Protein AF-A0A0L7LM12-F1 (afdb_monomer_lite)

Sequence (128 aa):
MVRKDLISAMKLPDNEPLTPSEYWVITDPWKQDWERGVQVPVNPDSLPAPKVKIIENPKPPDHTDFKLPKDKYIHLTRDSNYLSEKHQLSSTPASAEAACSYDLDATDTAWLKLLNAERARAGKILLT

Structure (mmCIF, N/CA/C/O backbone):
data_AF-A0A0L7LM12-F1
#
_entry.id   AF-A0A0L7LM12-F1
#
loop_
_atom_site.group_PDB
_atom_site.id
_atom_site.type_symbol
_atom_site.label_atom_id
_atom_site.label_alt_id
_atom_site.label_comp_id
_atom_site.label_asym_id
_atom_site.label_entity_id
_atom_site.label_seq_id
_atom_site.pdbx_PDB_ins_code
_atom_site.Cartn_x
_atom_site.Cartn_y
_atom_site.Cartn_z
_atom_site.occupancy
_atom_site.B_iso_or_equiv
_atom_site.auth_seq_id
_atom_site.auth_comp_id
_atom_site.auth_asym_id
_atom_site.auth_atom_id
_atom_site.pdbx_PDB_model_num
ATOM 1 N N . MET A 1 1 ? 44.937 7.185 -3.966 1.00 44.69 1 MET A N 1
ATOM 2 C CA . MET A 1 1 ? 44.840 5.780 -3.518 1.00 44.69 1 MET A CA 1
ATOM 3 C C . MET A 1 1 ? 43.633 5.163 -4.209 1.00 44.69 1 MET A C 1
ATOM 5 O O . MET A 1 1 ? 42.515 5.556 -3.908 1.00 44.69 1 MET A O 1
ATOM 9 N N . VAL A 1 2 ? 43.852 4.319 -5.220 1.00 50.62 2 VAL A N 1
ATOM 10 C CA . VAL A 1 2 ? 42.765 3.665 -5.968 1.00 50.62 2 VAL A CA 1
ATOM 11 C C . VAL A 1 2 ? 42.128 2.625 -5.046 1.00 50.62 2 VAL A C 1
ATOM 13 O O . VAL A 1 2 ? 42.837 1.780 -4.502 1.00 50.62 2 VAL A O 1
ATOM 16 N N . ARG A 1 3 ? 40.813 2.717 -4.812 1.00 54.66 3 ARG A N 1
ATOM 17 C CA . ARG A 1 3 ? 40.078 1.681 -4.076 1.00 54.66 3 ARG A CA 1
ATOM 18 C C . ARG A 1 3 ? 40.068 0.436 -4.956 1.00 54.66 3 ARG A C 1
ATOM 20 O O . ARG A 1 3 ? 39.519 0.474 -6.046 1.00 54.66 3 ARG A O 1
ATOM 27 N N . LYS A 1 4 ? 40.754 -0.613 -4.510 1.00 56.59 4 LYS A N 1
ATOM 28 C CA . LYS A 1 4 ? 40.843 -1.896 -5.204 1.00 56.59 4 LYS A CA 1
ATOM 29 C C . LYS A 1 4 ? 39.496 -2.601 -5.048 1.00 56.59 4 LYS A C 1
ATOM 31 O O . LYS A 1 4 ? 39.095 -2.902 -3.926 1.00 56.59 4 LYS A O 1
ATOM 36 N N . ASP A 1 5 ? 38.785 -2.801 -6.149 1.00 60.69 5 ASP A N 1
ATOM 37 C CA . ASP A 1 5 ? 37.487 -3.479 -6.155 1.00 60.69 5 ASP A CA 1
ATOM 38 C C . ASP A 1 5 ? 37.653 -4.906 -5.603 1.00 60.69 5 ASP A C 1
ATOM 40 O O . ASP A 1 5 ? 38.671 -5.549 -5.868 1.00 60.69 5 ASP A O 1
ATOM 44 N N . LEU A 1 6 ? 36.675 -5.426 -4.851 1.00 63.00 6 LEU A N 1
ATOM 45 C CA . LEU A 1 6 ? 36.763 -6.751 -4.203 1.00 63.00 6 LEU A CA 1
ATOM 46 C C . LEU A 1 6 ? 37.049 -7.891 -5.200 1.00 63.00 6 LEU A C 1
ATOM 48 O O . LEU A 1 6 ? 37.701 -8.871 -4.855 1.00 63.00 6 LEU A O 1
ATOM 52 N N . ILE A 1 7 ? 36.656 -7.715 -6.464 1.00 53.09 7 ILE A N 1
ATOM 53 C CA . ILE A 1 7 ? 36.950 -8.638 -7.569 1.00 53.09 7 ILE A CA 1
ATOM 54 C C . ILE A 1 7 ? 38.461 -8.698 -7.853 1.00 53.09 7 ILE A C 1
ATOM 56 O O . ILE A 1 7 ? 39.025 -9.773 -8.034 1.00 53.09 7 ILE A O 1
ATOM 60 N N . SER A 1 8 ? 39.151 -7.557 -7.806 1.00 57.47 8 SER A N 1
ATOM 61 C CA . SER A 1 8 ? 40.605 -7.485 -7.995 1.00 57.47 8 SER A CA 1
ATOM 62 C C . SER A 1 8 ? 41.398 -8.029 -6.800 1.00 57.47 8 SER A C 1
ATOM 64 O O . SER A 1 8 ? 42.609 -8.213 -6.912 1.00 57.47 8 SER A O 1
ATOM 66 N N . ALA A 1 9 ? 40.758 -8.262 -5.649 1.00 59.66 9 ALA A N 1
ATOM 67 C CA . ALA A 1 9 ? 41.376 -8.928 -4.500 1.00 59.66 9 ALA A CA 1
ATOM 68 C C . ALA A 1 9 ? 41.310 -10.463 -4.596 1.00 59.66 9 ALA A C 1
ATOM 70 O O . ALA A 1 9 ? 42.085 -11.142 -3.933 1.00 59.66 9 ALA A O 1
ATOM 71 N N . MET A 1 10 ? 40.418 -10.995 -5.436 1.00 57.75 10 MET A N 1
ATOM 72 C CA . MET A 1 10 ? 40.267 -12.432 -5.697 1.00 57.75 10 MET A CA 1
ATOM 73 C C . MET A 1 10 ? 41.022 -12.899 -6.951 1.00 57.75 10 MET A C 1
ATOM 75 O O . MET A 1 10 ? 41.058 -14.094 -7.236 1.00 57.75 10 MET A O 1
ATOM 79 N N . LYS A 1 11 ? 41.619 -11.973 -7.712 1.00 67.31 11 LYS A N 1
ATOM 80 C CA . LYS A 1 11 ? 42.445 -12.284 -8.880 1.00 67.31 11 LYS A CA 1
ATOM 81 C C . LYS A 1 11 ? 43.899 -12.474 -8.436 1.00 67.31 11 LYS A C 1
ATOM 83 O O . LYS A 1 11 ? 44.520 -11.524 -7.956 1.00 67.31 11 LYS A O 1
ATOM 88 N N . LEU A 1 12 ? 44.432 -13.684 -8.604 1.00 67.75 12 LEU A N 1
ATOM 89 C CA . LEU A 1 12 ? 45.866 -13.931 -8.446 1.00 67.75 12 LEU A CA 1
ATOM 90 C C . LEU A 1 12 ? 46.654 -13.138 -9.510 1.00 67.75 12 LEU A C 1
ATOM 92 O O . LEU A 1 12 ? 46.149 -12.950 -10.620 1.00 67.75 12 LEU A O 1
ATOM 96 N N . PRO A 1 13 ? 47.861 -12.638 -9.195 1.00 70.69 13 PRO A N 1
ATOM 97 C CA . PRO A 1 13 ? 48.732 -12.007 -10.182 1.00 70.69 13 PRO A CA 1
ATOM 98 C C . PRO A 1 13 ? 49.050 -12.983 -11.322 1.00 70.69 13 PRO A C 1
ATOM 100 O O . PRO A 1 13 ? 49.437 -14.119 -11.067 1.00 70.69 13 PRO A O 1
ATOM 103 N N . ASP A 1 14 ? 48.954 -12.528 -12.575 1.00 65.94 14 ASP A N 1
ATOM 104 C CA . ASP A 1 14 ? 49.066 -13.396 -13.763 1.00 65.94 14 ASP A CA 1
ATOM 105 C C . ASP A 1 14 ? 50.434 -14.130 -13.887 1.00 65.94 14 ASP A C 1
ATOM 107 O O . ASP A 1 14 ? 50.552 -15.071 -14.664 1.00 65.94 14 ASP A O 1
ATOM 111 N N . ASN A 1 15 ? 51.459 -13.724 -13.120 1.00 67.88 15 ASN A N 1
ATOM 112 C CA . ASN A 1 15 ? 52.832 -14.256 -13.172 1.00 67.88 15 ASN A CA 1
ATOM 113 C C . ASN A 1 15 ? 53.273 -15.039 -11.918 1.00 67.88 15 ASN A C 1
ATOM 115 O O . ASN A 1 15 ? 54.459 -15.342 -11.783 1.00 67.88 15 ASN A O 1
ATOM 119 N N . GLU A 1 16 ? 52.379 -15.332 -10.974 1.00 77.06 16 GLU A N 1
ATOM 120 C CA . GLU A 1 16 ? 52.737 -16.124 -9.791 1.00 77.06 16 GLU A CA 1
ATOM 121 C C . GLU A 1 16 ? 52.772 -17.628 -10.140 1.00 77.06 16 GLU A C 1
ATOM 123 O O . GLU A 1 16 ? 51.767 -18.168 -10.609 1.00 77.06 16 GLU A O 1
ATOM 128 N N . PRO A 1 17 ? 53.912 -18.327 -9.971 1.00 73.62 17 PRO A N 1
ATOM 129 C CA . PRO A 1 17 ? 54.003 -19.744 -10.304 1.00 73.62 17 PRO A CA 1
ATOM 130 C C . PRO A 1 17 ? 53.235 -20.588 -9.276 1.00 73.62 17 PRO A C 1
ATOM 132 O O . PRO A 1 17 ? 53.650 -20.696 -8.126 1.00 73.62 17 PRO A O 1
ATOM 135 N N . LEU A 1 18 ? 52.133 -21.208 -9.706 1.00 74.56 18 LEU A N 1
ATOM 136 C 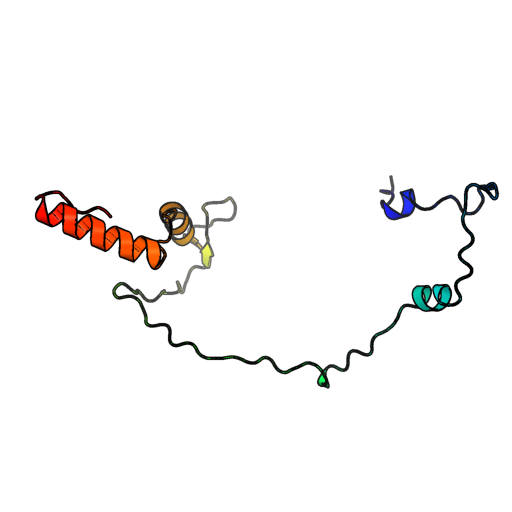CA . LEU A 1 18 ? 51.312 -22.104 -8.883 1.00 74.56 18 LEU A CA 1
ATOM 137 C C . LEU A 1 18 ? 51.754 -23.561 -9.046 1.00 74.56 18 LEU A C 1
ATOM 139 O O . LEU A 1 18 ? 52.021 -24.022 -10.162 1.00 74.56 18 LEU A O 1
ATOM 143 N N . THR A 1 19 ? 51.788 -24.318 -7.950 1.00 83.31 19 THR A N 1
ATOM 144 C CA . THR A 1 19 ? 52.050 -25.760 -8.027 1.00 83.31 19 THR A CA 1
ATOM 145 C C . THR A 1 19 ? 50.820 -26.511 -8.559 1.00 83.31 19 THR A C 1
ATOM 147 O O . THR A 1 19 ? 49.690 -26.073 -8.336 1.00 83.31 19 THR A O 1
ATOM 150 N N . PRO A 1 20 ? 50.980 -27.666 -9.238 1.00 79.06 20 PRO A N 1
ATOM 151 C CA . PRO A 1 20 ? 49.853 -28.423 -9.801 1.00 79.06 20 PRO A CA 1
ATOM 152 C C . PRO A 1 20 ? 48.778 -28.863 -8.795 1.00 79.06 20 PRO A C 1
ATOM 154 O O . PRO A 1 20 ? 47.672 -29.200 -9.198 1.00 79.06 20 PRO A O 1
ATOM 157 N N . SER A 1 21 ? 49.090 -28.878 -7.496 1.00 84.88 21 SER A N 1
ATOM 158 C CA . SER A 1 21 ? 48.150 -29.179 -6.409 1.00 84.88 21 SER A CA 1
ATOM 159 C C . SER A 1 21 ? 47.300 -27.986 -5.963 1.00 84.88 21 SER A C 1
ATOM 161 O O . SER A 1 21 ? 46.319 -28.172 -5.248 1.00 84.88 21 SER A O 1
ATOM 163 N N . GLU A 1 22 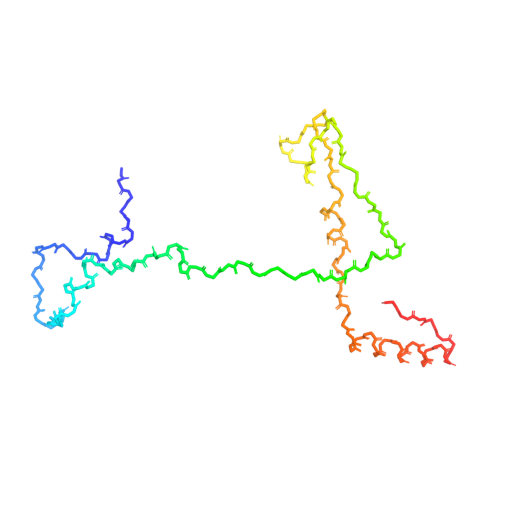? 47.678 -26.768 -6.347 1.00 82.56 22 GLU A N 1
ATOM 164 C CA . GLU A 1 22 ? 47.040 -25.522 -5.902 1.00 82.56 22 GLU A CA 1
ATOM 165 C C . GLU A 1 22 ? 46.019 -24.983 -6.908 1.00 82.56 22 GLU A C 1
ATOM 167 O O . GLU A 1 22 ? 45.323 -24.009 -6.625 1.00 82.56 22 GLU A O 1
ATOM 172 N N . TYR A 1 23 ? 45.892 -25.620 -8.074 1.00 77.12 23 TYR A N 1
ATOM 173 C CA . TYR A 1 23 ? 44.902 -25.257 -9.075 1.00 77.12 23 TYR A CA 1
ATOM 174 C C . TYR A 1 23 ? 44.248 -26.485 -9.696 1.00 77.12 23 TYR A C 1
ATOM 176 O O . TYR A 1 23 ? 44.811 -27.574 -9.761 1.00 77.12 23 TYR A O 1
ATOM 184 N N . TRP A 1 24 ? 43.041 -26.274 -10.204 1.00 79.06 24 TRP A N 1
ATOM 185 C CA . TRP A 1 24 ? 42.328 -27.256 -11.004 1.00 79.06 24 TRP A CA 1
ATOM 186 C C . TRP A 1 24 ? 42.251 -26.745 -12.439 1.00 79.06 24 TRP A C 1
ATOM 188 O O . TRP A 1 24 ? 41.824 -25.613 -12.679 1.00 79.06 24 TRP A O 1
ATOM 198 N N . VAL A 1 25 ? 42.664 -27.570 -13.405 1.00 78.00 25 VAL A N 1
ATOM 199 C CA . VAL A 1 25 ? 42.501 -27.243 -14.827 1.00 78.00 25 VAL A CA 1
ATOM 200 C C . VAL A 1 25 ? 41.076 -27.578 -15.238 1.00 78.00 25 VAL A C 1
ATOM 202 O O . VAL A 1 25 ? 40.722 -28.742 -15.407 1.00 78.00 25 VAL A O 1
ATOM 205 N N . ILE A 1 26 ? 40.259 -26.548 -15.429 1.00 74.88 26 ILE A N 1
ATOM 206 C CA . ILE A 1 26 ? 38.938 -26.705 -16.037 1.00 74.88 26 ILE A CA 1
ATOM 207 C C . ILE A 1 26 ? 39.145 -26.877 -17.546 1.00 74.88 26 ILE A C 1
ATOM 209 O O . ILE A 1 26 ? 39.498 -25.917 -18.233 1.00 74.88 26 ILE A O 1
ATOM 213 N N . THR A 1 27 ? 38.957 -28.100 -18.044 1.00 75.56 27 THR A N 1
ATOM 214 C CA . THR A 1 27 ? 39.049 -28.460 -19.475 1.00 75.56 27 THR A CA 1
ATOM 215 C C . THR A 1 27 ? 37.686 -28.516 -20.165 1.00 75.56 27 THR A C 1
ATOM 217 O O . THR A 1 27 ? 37.600 -28.882 -21.336 1.00 75.56 27 THR A O 1
ATOM 220 N N . ASP A 1 28 ? 36.623 -28.144 -19.449 1.00 75.50 28 ASP A N 1
ATOM 221 C CA . ASP A 1 28 ? 35.263 -28.158 -19.962 1.00 75.50 28 ASP A CA 1
ATOM 222 C C . ASP A 1 28 ? 35.127 -27.327 -21.251 1.00 75.50 28 ASP A C 1
ATOM 224 O O . ASP A 1 28 ? 35.423 -26.125 -21.247 1.00 75.50 28 ASP A O 1
ATOM 228 N N . PRO A 1 29 ? 34.625 -27.920 -22.350 1.00 63.72 29 PRO A N 1
ATOM 229 C CA . PRO A 1 29 ? 34.490 -27.224 -23.628 1.00 63.72 29 PRO A CA 1
ATOM 230 C C . PRO A 1 29 ? 33.512 -26.041 -23.555 1.00 63.72 29 PRO A C 1
ATOM 232 O O . PRO A 1 29 ? 33.657 -25.084 -24.309 1.00 63.72 29 PRO A O 1
ATOM 235 N N . TRP A 1 30 ? 32.570 -26.058 -22.604 1.00 63.41 30 TRP A N 1
ATOM 236 C CA . TRP A 1 30 ? 31.575 -24.999 -22.409 1.00 63.41 30 TRP A CA 1
ATOM 237 C C . TRP A 1 30 ? 32.121 -23.746 -21.701 1.00 63.41 30 TRP A C 1
ATOM 239 O O . TRP A 1 30 ? 31.446 -22.716 -21.682 1.00 63.41 30 TRP A O 1
ATOM 249 N N . LYS A 1 31 ? 33.345 -23.775 -21.147 1.00 68.19 31 LYS A N 1
ATOM 250 C CA . LYS A 1 31 ? 33.958 -22.608 -20.481 1.00 68.19 31 LYS A CA 1
ATOM 251 C C . LYS A 1 31 ? 34.110 -21.415 -21.435 1.00 68.19 31 LYS A C 1
ATOM 253 O O . LYS A 1 31 ? 33.810 -20.287 -21.051 1.00 68.19 31 LYS A O 1
ATOM 258 N N . GLN A 1 32 ? 34.510 -21.664 -22.687 1.00 63.22 32 GLN A N 1
ATOM 259 C CA . GLN A 1 32 ? 34.578 -20.621 -23.722 1.00 63.22 32 GLN A CA 1
ATOM 260 C C . GLN A 1 32 ? 33.199 -20.039 -24.056 1.00 63.22 32 GLN A C 1
ATOM 262 O O . GLN A 1 32 ? 33.092 -18.843 -24.328 1.00 63.22 32 GLN A O 1
ATOM 267 N N . ASP A 1 33 ? 32.148 -20.860 -24.023 1.00 65.44 33 ASP A N 1
ATOM 268 C CA . ASP A 1 33 ? 30.781 -20.419 -24.312 1.00 65.44 33 ASP A CA 1
ATOM 269 C C . ASP A 1 33 ? 30.229 -19.524 -23.193 1.00 65.44 33 ASP A C 1
ATOM 271 O O . ASP A 1 33 ? 29.499 -18.571 -23.461 1.00 65.44 33 ASP A O 1
ATOM 275 N N . TRP A 1 34 ? 30.624 -19.777 -21.941 1.00 66.56 34 TRP A N 1
ATOM 276 C CA . TRP A 1 34 ? 30.243 -18.950 -20.792 1.00 66.56 34 TRP A CA 1
ATOM 277 C C . TRP A 1 34 ? 30.999 -17.615 -20.756 1.00 66.56 34 TRP A C 1
ATOM 279 O O . TRP A 1 34 ? 30.394 -16.595 -20.433 1.00 66.56 34 TRP A O 1
ATOM 289 N N . GLU A 1 35 ? 32.281 -17.587 -21.142 1.00 67.88 35 GLU A N 1
ATOM 290 C CA . GLU A 1 35 ? 33.075 -16.348 -21.261 1.00 67.88 35 GLU A CA 1
ATOM 291 C C . GLU A 1 35 ? 32.569 -15.420 -22.374 1.00 67.88 35 GLU A C 1
ATOM 293 O O . GLU A 1 35 ? 32.643 -14.198 -22.248 1.00 67.88 35 GLU A O 1
ATOM 298 N N . ARG A 1 36 ? 32.015 -15.982 -23.454 1.00 69.75 36 ARG A N 1
ATOM 299 C CA . ARG A 1 36 ? 31.366 -15.199 -24.519 1.00 69.75 36 ARG A CA 1
ATOM 300 C C . ARG A 1 36 ? 30.049 -14.568 -24.067 1.00 69.75 36 ARG A C 1
ATOM 302 O O . ARG A 1 36 ? 29.609 -13.596 -24.677 1.00 69.75 36 ARG A O 1
ATOM 309 N N . G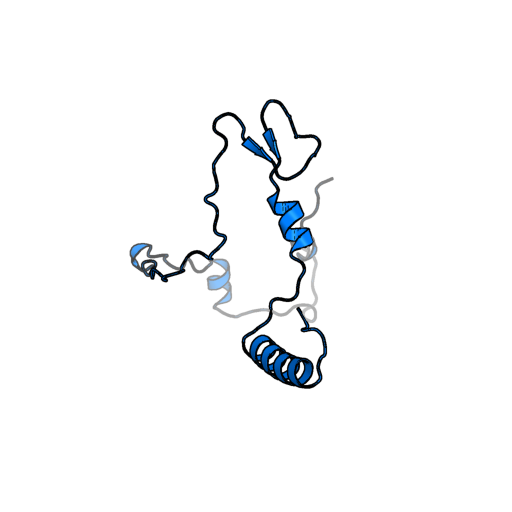LY A 1 37 ? 29.455 -15.097 -22.996 1.00 66.25 37 GLY A N 1
ATOM 310 C CA . GLY A 1 37 ? 28.120 -14.750 -22.541 1.00 66.25 37 GLY A CA 1
ATOM 311 C C . GLY A 1 37 ? 27.049 -15.280 -23.495 1.00 66.25 37 GLY A C 1
ATOM 312 O O . GLY A 1 37 ? 27.161 -15.201 -24.717 1.00 66.25 37 GLY A O 1
ATOM 313 N N . VAL A 1 38 ? 25.957 -15.800 -22.940 1.00 64.56 38 VAL A N 1
ATOM 314 C CA . VAL A 1 38 ? 24.770 -16.108 -23.741 1.00 64.56 38 VAL A CA 1
ATOM 315 C C . VAL A 1 38 ? 23.964 -14.822 -23.865 1.00 64.56 38 VAL A C 1
ATOM 317 O O . VAL A 1 38 ? 23.292 -14.408 -22.921 1.00 64.56 38 VAL A O 1
ATOM 320 N N . GLN A 1 39 ? 24.015 -14.176 -25.031 1.00 60.94 39 GLN A N 1
ATOM 321 C CA . GLN A 1 39 ? 22.981 -13.206 -25.376 1.00 60.94 39 GLN A CA 1
ATOM 322 C C . GLN A 1 39 ? 21.699 -13.982 -25.647 1.00 60.94 39 GLN A C 1
ATOM 324 O O . GLN A 1 39 ? 21.519 -14.549 -26.721 1.00 60.94 39 GLN A O 1
ATOM 329 N N . VAL A 1 40 ? 20.821 -14.045 -24.648 1.00 63.66 40 VAL A N 1
ATOM 330 C CA . VAL A 1 40 ? 19.455 -14.514 -24.861 1.00 63.66 40 VAL A CA 1
ATOM 331 C C . VAL A 1 40 ? 18.794 -13.470 -25.756 1.00 63.66 40 VAL A C 1
ATOM 333 O O . VAL A 1 40 ? 18.724 -12.307 -25.345 1.00 63.66 40 VAL A O 1
ATOM 336 N N . PRO A 1 41 ? 18.330 -13.824 -26.967 1.00 60.00 41 PRO A N 1
ATOM 337 C CA . PRO A 1 41 ? 17.531 -12.908 -27.755 1.00 60.00 41 PRO A CA 1
ATOM 338 C C . PRO A 1 41 ? 16.303 -12.543 -26.923 1.00 60.00 41 PRO A C 1
ATOM 340 O O . PRO A 1 41 ? 15.402 -13.357 -26.725 1.00 60.00 41 PRO A O 1
ATOM 343 N N . VAL A 1 42 ? 16.278 -11.323 -26.391 1.00 63.75 42 VAL A N 1
ATOM 344 C CA . VAL A 1 42 ? 15.039 -10.736 -25.901 1.00 63.75 42 VAL A CA 1
ATOM 345 C C . VAL A 1 42 ? 14.251 -10.446 -27.158 1.00 63.75 42 VAL A C 1
ATOM 347 O O . VAL A 1 42 ? 14.559 -9.499 -27.871 1.00 63.75 42 VAL A O 1
ATOM 350 N N . ASN A 1 43 ? 13.283 -11.302 -27.470 1.00 75.31 43 ASN A N 1
ATOM 351 C CA . ASN A 1 43 ? 12.229 -10.947 -28.399 1.00 75.31 43 ASN A CA 1
ATOM 352 C C . ASN A 1 43 ? 11.214 -10.113 -27.596 1.00 75.31 43 ASN A C 1
ATOM 354 O O . ASN A 1 43 ? 10.467 -10.700 -26.806 1.00 75.31 43 ASN A O 1
ATOM 358 N N . PRO A 1 44 ? 11.179 -8.775 -27.740 1.00 73.44 44 PRO A N 1
ATOM 359 C CA . PRO A 1 44 ? 10.250 -7.937 -26.985 1.00 73.44 44 PRO A CA 1
ATOM 360 C C . PRO A 1 44 ? 8.792 -8.309 -27.285 1.00 73.44 44 PRO A C 1
ATOM 362 O O . PRO A 1 44 ? 7.950 -8.229 -26.396 1.00 73.44 44 PRO A O 1
ATOM 365 N N . ASP A 1 45 ? 8.522 -8.822 -28.490 1.00 79.12 45 ASP A N 1
ATOM 366 C CA . ASP A 1 45 ? 7.200 -9.287 -28.920 1.00 79.12 45 ASP A CA 1
ATOM 367 C C . ASP A 1 45 ? 6.812 -10.642 -28.300 1.00 79.12 45 ASP A C 1
ATOM 369 O O . ASP A 1 45 ? 5.646 -11.029 -28.329 1.00 79.12 45 ASP A O 1
ATOM 373 N N . SER A 1 46 ? 7.771 -11.375 -27.718 1.00 79.62 46 SER A N 1
ATOM 374 C CA . SER A 1 46 ? 7.508 -12.617 -26.970 1.00 79.62 46 SER A CA 1
ATOM 375 C C . SER A 1 46 ? 7.154 -12.386 -25.501 1.00 79.62 46 SER A C 1
ATOM 377 O O . SER A 1 46 ? 6.795 -13.335 -24.799 1.00 79.62 46 SER A O 1
ATOM 379 N N . LEU A 1 47 ? 7.248 -11.142 -25.018 1.00 82.06 47 LEU A N 1
ATOM 380 C CA . LEU A 1 47 ? 6.866 -10.818 -23.651 1.00 82.06 47 LEU A CA 1
ATOM 381 C C . LEU A 1 47 ? 5.344 -10.966 -23.505 1.00 82.06 47 LEU A C 1
ATOM 383 O O . LEU A 1 47 ? 4.587 -10.423 -24.314 1.00 82.06 47 LEU A O 1
ATOM 387 N N . PRO A 1 48 ? 4.854 -11.681 -22.478 1.00 86.75 48 PRO A N 1
ATOM 388 C CA . PRO A 1 48 ? 3.425 -11.762 -22.243 1.00 86.75 48 PRO A CA 1
ATOM 389 C C . PRO A 1 48 ? 2.873 -10.365 -21.946 1.00 86.75 48 PRO A C 1
ATOM 391 O O . PRO A 1 48 ? 3.428 -9.622 -21.135 1.00 86.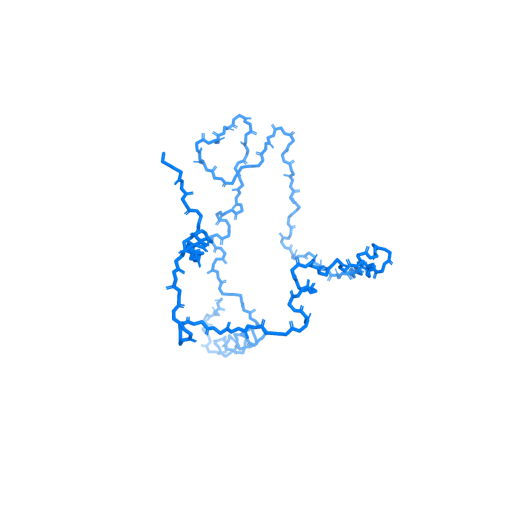75 48 PRO A O 1
ATOM 394 N N . ALA A 1 49 ? 1.748 -10.024 -22.573 1.00 88.69 49 ALA A N 1
ATOM 395 C CA . ALA A 1 49 ? 1.055 -8.782 -22.266 1.00 88.69 49 ALA A CA 1
ATOM 396 C C . ALA A 1 49 ? 0.618 -8.765 -20.785 1.00 88.69 49 ALA A C 1
ATOM 398 O O . ALA A 1 49 ? 0.144 -9.791 -20.274 1.00 88.69 49 ALA A O 1
ATOM 399 N N . PRO A 1 50 ? 0.731 -7.618 -20.090 1.00 89.12 50 PRO A N 1
ATOM 400 C CA . PRO A 1 50 ? 0.247 -7.498 -18.724 1.00 89.12 50 PRO A CA 1
ATOM 401 C C . PRO A 1 50 ? -1.263 -7.753 -18.691 1.00 89.12 50 PRO A C 1
ATOM 403 O O . PRO A 1 50 ? -2.028 -7.173 -19.463 1.00 89.12 50 PRO A O 1
ATOM 406 N N . LYS A 1 51 ? -1.704 -8.627 -17.785 1.00 92.44 51 LYS A N 1
ATOM 407 C CA . LYS A 1 51 ? -3.126 -8.884 -17.543 1.00 92.44 51 LYS A CA 1
ATOM 408 C C . LYS A 1 51 ? -3.562 -8.107 -16.311 1.00 92.44 51 LYS A C 1
ATOM 410 O O . LYS A 1 51 ? -3.019 -8.314 -15.231 1.00 92.44 51 LYS A O 1
ATOM 415 N N . VAL A 1 52 ? -4.556 -7.240 -16.473 1.00 93.31 52 VAL A N 1
ATOM 416 C CA . VAL A 1 52 ? -5.150 -6.468 -15.375 1.00 93.31 52 VAL A CA 1
ATOM 417 C C . VAL A 1 52 ? -6.561 -6.983 -15.128 1.00 93.31 52 VAL A C 1
ATOM 419 O O . VAL A 1 52 ? -7.327 -7.187 -16.069 1.00 93.31 52 VAL A O 1
ATOM 422 N N . LYS A 1 53 ? -6.912 -7.191 -13.858 1.00 94.81 53 LYS A N 1
ATOM 423 C CA . LYS A 1 53 ? -8.275 -7.508 -13.430 1.00 94.81 53 LYS A CA 1
ATOM 424 C C . LYS A 1 53 ? -8.763 -6.390 -12.519 1.00 94.81 53 LYS A C 1
ATOM 426 O O . LYS A 1 53 ? -8.076 -6.037 -11.565 1.00 94.81 53 LYS A O 1
ATOM 431 N N . ILE A 1 54 ? -9.942 -5.852 -12.812 1.00 92.69 54 ILE A N 1
ATOM 432 C CA . ILE A 1 54 ? -10.609 -4.907 -11.917 1.00 92.69 54 ILE A CA 1
ATOM 433 C C . ILE A 1 54 ? -11.190 -5.714 -10.758 1.00 92.69 54 ILE A C 1
ATOM 435 O O . ILE A 1 54 ? -11.904 -6.695 -10.974 1.00 92.69 54 ILE A O 1
ATOM 439 N N . ILE A 1 55 ? -10.842 -5.322 -9.538 1.00 92.94 55 ILE A N 1
ATOM 440 C CA . ILE A 1 55 ? -11.408 -5.877 -8.312 1.00 92.94 55 ILE A CA 1
ATOM 441 C C . ILE A 1 55 ? -12.341 -4.813 -7.751 1.00 92.94 55 ILE A C 1
ATOM 443 O O . ILE A 1 55 ? -11.935 -3.665 -7.570 1.00 92.94 55 ILE A O 1
ATOM 447 N N . GLU A 1 56 ? -13.593 -5.185 -7.506 1.00 89.88 56 GLU A N 1
ATOM 448 C CA . GLU A 1 5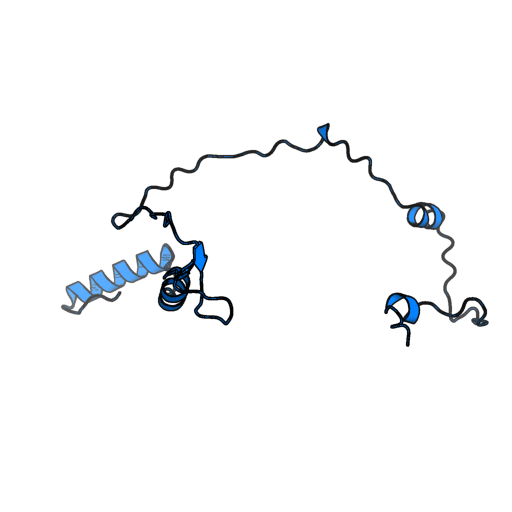6 ? -14.529 -4.319 -6.799 1.00 89.88 56 GLU A CA 1
ATOM 449 C C . GLU A 1 56 ? -14.048 -4.166 -5.355 1.00 89.88 56 GLU A C 1
ATOM 451 O O . GLU A 1 56 ? -14.016 -5.134 -4.598 1.00 89.88 56 GLU A O 1
ATOM 456 N N . ASN A 1 57 ? -13.633 -2.955 -4.990 1.00 85.50 57 ASN A N 1
ATOM 457 C CA . ASN A 1 57 ? -13.230 -2.622 -3.631 1.00 85.50 57 ASN A CA 1
ATOM 458 C C . ASN A 1 57 ? -14.150 -1.507 -3.113 1.00 85.50 57 ASN A C 1
ATOM 460 O O . ASN A 1 57 ? -13.909 -0.333 -3.421 1.00 85.50 57 ASN A O 1
ATOM 464 N N . PRO A 1 58 ? -15.254 -1.846 -2.423 1.00 87.69 58 PRO A N 1
ATOM 465 C CA . PRO A 1 58 ? -16.187 -0.848 -1.927 1.00 87.69 58 PRO A CA 1
ATOM 466 C C . PRO A 1 58 ? -15.492 0.069 -0.918 1.00 87.69 58 PRO A C 1
ATOM 468 O O . PRO A 1 58 ? -14.711 -0.374 -0.077 1.00 87.69 58 PRO A O 1
ATOM 471 N N . LYS A 1 59 ? -15.785 1.368 -1.006 1.00 88.56 59 LYS A N 1
ATOM 472 C CA . LYS A 1 59 ? -15.276 2.356 -0.053 1.00 88.56 59 LYS A CA 1
ATOM 473 C C . LYS A 1 59 ? -15.828 2.046 1.350 1.00 88.56 59 LYS A C 1
ATOM 475 O O . LYS A 1 59 ? -17.018 1.738 1.457 1.00 88.56 59 LYS A O 1
ATOM 480 N N . PRO A 1 60 ? -15.012 2.141 2.415 1.00 86.81 60 PRO A N 1
ATOM 481 C CA . PRO A 1 60 ? -15.507 1.979 3.776 1.00 86.81 60 PRO A CA 1
ATOM 482 C C . PRO A 1 60 ? -16.507 3.097 4.142 1.00 86.81 60 PRO A C 1
ATOM 484 O O . PRO A 1 60 ? -16.517 4.148 3.490 1.00 86.81 60 PRO A O 1
ATOM 487 N N . PRO A 1 61 ? -17.362 2.897 5.164 1.00 85.12 61 PRO A N 1
ATOM 488 C CA . PRO A 1 61 ? -18.415 3.852 5.533 1.00 85.12 61 PRO A CA 1
ATOM 489 C C . PRO A 1 61 ? -17.916 5.263 5.878 1.00 85.12 61 PRO A C 1
ATOM 491 O O . PRO A 1 61 ? -18.643 6.236 5.704 1.00 85.12 61 PRO A O 1
ATOM 494 N N . ASP A 1 62 ? -16.681 5.375 6.357 1.00 85.12 62 ASP A N 1
ATOM 495 C CA . ASP A 1 62 ? -15.997 6.601 6.773 1.00 85.12 62 ASP A CA 1
ATOM 496 C C . ASP A 1 62 ? -15.032 7.148 5.705 1.00 85.12 62 ASP A C 1
ATOM 498 O O . ASP A 1 62 ? -14.213 8.029 5.977 1.00 85.12 62 ASP A O 1
ATOM 502 N N . HIS A 1 63 ? -15.128 6.654 4.468 1.00 88.19 63 HIS A N 1
ATOM 503 C CA . HIS A 1 63 ? -14.262 7.089 3.383 1.00 88.19 63 HIS A CA 1
ATOM 504 C C . HIS A 1 63 ? -14.386 8.596 3.124 1.00 88.19 63 HIS A C 1
ATOM 506 O O . HIS A 1 63 ? -15.433 9.101 2.712 1.00 88.19 63 HIS A O 1
ATOM 512 N N . THR A 1 64 ? -13.258 9.298 3.196 1.00 88.00 64 THR A N 1
ATOM 513 C CA . THR A 1 64 ? -13.134 10.690 2.755 1.00 88.00 64 THR A CA 1
ATOM 514 C C . THR A 1 64 ? -12.256 10.770 1.510 1.00 88.00 64 THR A C 1
ATOM 516 O O . THR A 1 64 ? -11.215 10.125 1.416 1.00 88.00 64 THR A O 1
ATOM 519 N N . ASP A 1 65 ? -12.691 11.534 0.503 1.00 89.25 65 ASP A N 1
ATOM 520 C CA . ASP A 1 65 ? -11.870 11.732 -0.692 1.00 89.25 65 ASP A CA 1
ATOM 521 C C . ASP A 1 65 ? -10.684 12.642 -0.361 1.00 89.25 65 ASP A C 1
ATOM 523 O O . ASP A 1 65 ? -10.857 13.761 0.133 1.00 89.25 65 ASP A O 1
ATOM 527 N N . PHE A 1 66 ? -9.483 12.199 -0.723 1.00 87.56 66 PHE A N 1
ATOM 528 C CA . PHE A 1 66 ? -8.291 13.028 -0.633 1.00 87.56 66 PHE A CA 1
ATOM 529 C C . PHE A 1 66 ? -8.416 14.266 -1.536 1.00 87.56 66 PHE A C 1
ATOM 531 O O . PHE A 1 66 ? -8.737 14.166 -2.725 1.00 87.56 66 PHE A O 1
ATOM 538 N N . LYS A 1 67 ? -8.145 15.452 -0.978 1.00 88.75 67 LYS A N 1
ATOM 539 C CA . LYS A 1 67 ? -8.098 16.714 -1.724 1.00 88.75 67 LYS A CA 1
ATOM 540 C C . LYS A 1 67 ? -6.651 17.158 -1.861 1.00 88.75 67 LYS A C 1
ATOM 542 O O . LYS A 1 67 ? -6.024 17.548 -0.880 1.00 88.75 67 LYS A O 1
ATOM 547 N N . LEU A 1 68 ? -6.141 17.108 -3.090 1.00 89.81 68 LEU A N 1
ATOM 548 C CA . LEU A 1 68 ? -4.795 17.578 -3.387 1.00 89.81 68 LEU A CA 1
ATOM 549 C C . LEU A 1 68 ? -4.724 19.106 -3.192 1.00 89.81 68 LEU A C 1
ATOM 551 O O . LEU A 1 68 ? -5.537 19.821 -3.792 1.00 89.81 68 LEU A O 1
ATOM 555 N N . PRO A 1 69 ? -3.778 19.618 -2.384 1.00 91.81 69 PRO A N 1
ATOM 556 C CA . PRO A 1 69 ? -3.540 21.053 -2.269 1.00 91.81 69 PRO A CA 1
ATOM 557 C C . PRO A 1 69 ? -3.135 21.631 -3.630 1.00 91.81 69 PRO A C 1
ATOM 559 O O . PRO A 1 69 ? -2.374 21.012 -4.371 1.00 91.81 69 PRO A O 1
ATOM 562 N N . LYS A 1 70 ? -3.671 22.801 -3.990 1.00 92.25 70 LYS A N 1
ATOM 563 C CA . LYS A 1 70 ? -3.459 23.396 -5.325 1.00 92.25 70 LYS A CA 1
ATOM 564 C C . LYS A 1 70 ? -2.203 24.260 -5.407 1.00 92.25 70 LYS A C 1
ATOM 566 O O . LYS A 1 70 ? -1.671 24.474 -6.488 1.00 92.25 70 LYS A O 1
ATOM 571 N N . ASP A 1 71 ? -1.779 24.784 -4.270 1.00 95.19 71 ASP A N 1
ATOM 572 C CA . ASP A 1 71 ? -0.768 25.823 -4.102 1.00 95.19 71 ASP A CA 1
ATOM 573 C C . ASP A 1 71 ? 0.468 25.329 -3.338 1.00 95.19 71 ASP A C 1
ATOM 575 O O . ASP A 1 71 ? 1.477 26.031 -3.279 1.00 95.19 71 ASP A O 1
ATOM 579 N N . LYS A 1 72 ? 0.408 24.117 -2.774 1.00 95.31 72 LYS A N 1
ATOM 580 C CA . LYS A 1 72 ? 1.471 23.540 -1.948 1.00 95.31 72 LYS A CA 1
ATOM 581 C C . LYS A 1 72 ? 1.780 22.100 -2.325 1.00 95.31 72 LYS A C 1
ATOM 583 O O . LYS A 1 72 ? 0.891 21.321 -2.656 1.00 95.31 72 LYS A O 1
ATOM 588 N N . TYR A 1 73 ? 3.048 21.729 -2.198 1.00 95.12 73 TYR A N 1
ATOM 589 C CA . TYR A 1 73 ? 3.488 20.342 -2.295 1.00 95.12 73 TYR A CA 1
ATOM 590 C C . TYR A 1 73 ? 3.241 19.602 -0.981 1.00 95.12 73 TYR A C 1
ATOM 592 O O . TYR A 1 73 ? 3.325 20.184 0.099 1.00 95.12 73 TYR A O 1
ATOM 600 N N . ILE A 1 74 ? 2.955 18.305 -1.060 1.00 94.81 74 ILE A N 1
ATOM 601 C CA . ILE A 1 74 ? 2.839 17.461 0.130 1.00 94.81 74 ILE A CA 1
ATOM 602 C C . ILE A 1 74 ? 4.246 17.143 0.637 1.00 94.81 74 ILE A C 1
ATOM 604 O O . ILE A 1 74 ? 5.085 16.667 -0.124 1.00 94.81 74 ILE A O 1
ATOM 608 N N . HIS A 1 75 ? 4.488 17.356 1.927 1.00 95.06 75 HIS A N 1
ATOM 609 C CA . HIS A 1 75 ? 5.737 16.991 2.599 1.00 95.06 75 HIS A CA 1
ATOM 610 C C . HIS A 1 75 ? 5.419 16.079 3.782 1.00 95.06 75 HIS A C 1
ATOM 612 O O . HIS A 1 75 ? 4.404 16.263 4.451 1.00 95.06 75 HIS A O 1
ATOM 618 N N . LEU A 1 76 ? 6.242 15.063 4.033 1.00 92.69 76 LEU A N 1
ATOM 619 C CA . LEU A 1 76 ? 5.913 14.024 5.018 1.00 92.69 76 LEU A CA 1
ATOM 620 C C . LEU A 1 76 ? 6.351 14.388 6.443 1.00 92.69 76 LEU A C 1
ATOM 622 O O . LEU A 1 76 ? 5.653 14.073 7.400 1.00 92.69 76 LEU A O 1
ATOM 626 N N . THR A 1 77 ? 7.480 15.075 6.596 1.00 91.81 77 THR A N 1
ATOM 627 C CA . THR A 1 77 ? 8.090 15.392 7.897 1.00 91.81 77 THR A CA 1
ATOM 628 C C . THR A 1 77 ? 8.522 16.859 7.988 1.00 91.81 77 THR A C 1
ATOM 630 O O . THR A 1 77 ? 8.666 17.554 6.988 1.00 91.81 77 THR A O 1
ATOM 633 N N . ARG A 1 78 ? 8.732 17.378 9.201 1.00 91.44 78 ARG A N 1
ATOM 634 C CA . ARG A 1 78 ? 9.313 18.721 9.392 1.00 91.44 78 ARG A CA 1
ATOM 635 C C . ARG A 1 78 ? 10.839 18.641 9.419 1.00 91.44 78 ARG A C 1
ATOM 637 O O . ARG A 1 78 ? 11.449 18.819 10.468 1.00 91.44 78 ARG A O 1
ATOM 644 N N . ASP A 1 79 ? 11.429 18.298 8.282 1.00 93.12 79 ASP A N 1
ATOM 645 C CA . ASP A 1 79 ? 12.881 18.201 8.110 1.00 93.12 79 ASP A CA 1
ATOM 646 C C . ASP A 1 79 ? 13.509 19.533 7.656 1.00 93.12 79 ASP A C 1
ATOM 648 O O . ASP A 1 79 ? 12.835 20.557 7.531 1.00 93.12 79 ASP A O 1
ATOM 652 N N . SER A 1 80 ? 14.820 19.531 7.397 1.00 95.44 80 SER A N 1
ATOM 653 C CA . SER A 1 80 ? 15.564 20.713 6.940 1.00 95.44 80 SER A CA 1
ATOM 654 C C . SER A 1 80 ? 15.100 21.267 5.589 1.00 95.44 80 SER A C 1
ATOM 656 O O . SER A 1 80 ? 15.429 22.402 5.256 1.00 95.44 80 SER A O 1
ATOM 658 N N . ASN A 1 81 ? 14.365 20.479 4.802 1.00 94.44 81 ASN A N 1
ATOM 659 C CA . ASN A 1 81 ? 13.869 20.863 3.483 1.00 94.44 81 ASN A CA 1
ATOM 660 C C . ASN A 1 81 ? 12.417 21.368 3.537 1.00 94.44 81 ASN A C 1
ATOM 662 O O . ASN A 1 81 ? 11.865 21.764 2.508 1.00 94.44 81 ASN A O 1
ATOM 666 N N . TYR A 1 82 ? 11.779 21.356 4.709 1.00 95.94 82 TYR A N 1
ATOM 667 C CA . TYR A 1 82 ? 10.409 21.816 4.881 1.00 95.94 82 TYR A CA 1
ATOM 668 C C . TYR A 1 82 ? 10.305 23.347 4.806 1.00 95.94 82 TYR A C 1
ATOM 670 O O . TYR A 1 82 ? 10.930 24.075 5.576 1.00 95.94 82 TYR A O 1
ATOM 678 N N . LEU A 1 83 ? 9.439 23.840 3.916 1.00 96.38 83 LEU A N 1
ATOM 679 C CA . LEU A 1 83 ? 9.136 25.262 3.750 1.00 96.38 83 LEU A CA 1
ATOM 680 C C . LEU A 1 83 ? 7.626 25.481 3.895 1.00 96.38 83 LEU A C 1
ATOM 682 O O . LEU A 1 83 ? 6.868 25.090 3.013 1.00 96.38 83 LEU A O 1
ATOM 686 N N . SER A 1 84 ? 7.172 26.142 4.964 1.00 93.31 84 SER A N 1
ATOM 687 C CA . SER A 1 84 ? 5.736 26.358 5.255 1.00 93.31 84 SER A CA 1
ATOM 688 C C . SER A 1 84 ? 4.965 27.097 4.152 1.00 93.31 84 SER A C 1
ATOM 690 O O . SER A 1 84 ? 3.761 26.887 3.973 1.00 93.31 84 SER A O 1
ATOM 692 N N . GLU A 1 85 ? 5.663 27.954 3.410 1.00 95.00 85 GLU A N 1
ATOM 693 C CA . GLU A 1 85 ? 5.159 28.688 2.245 1.00 95.00 85 GLU A CA 1
ATOM 694 C C . GLU A 1 85 ? 4.825 27.744 1.079 1.00 95.00 85 GLU A C 1
ATOM 696 O O . GLU A 1 85 ? 3.802 27.907 0.422 1.00 95.00 85 GLU A O 1
ATOM 701 N N . LYS A 1 86 ? 5.667 26.728 0.842 1.00 95.19 86 LYS A N 1
ATOM 702 C CA . LYS A 1 86 ? 5.578 25.840 -0.329 1.00 95.19 86 LYS A CA 1
ATOM 703 C C . LYS A 1 86 ? 4.961 24.485 -0.020 1.00 95.19 86 LYS A C 1
ATOM 705 O O . LYS A 1 86 ? 4.523 23.805 -0.943 1.00 95.19 86 LYS A O 1
ATOM 710 N N . HIS A 1 87 ? 4.985 24.058 1.238 1.00 96.38 87 HIS A N 1
ATOM 711 C CA . HIS A 1 87 ? 4.679 22.692 1.638 1.00 96.38 87 HIS A CA 1
ATOM 712 C C . HIS A 1 87 ? 3.488 22.629 2.597 1.00 96.38 87 HIS A C 1
ATOM 714 O O . HIS A 1 87 ? 3.338 23.451 3.502 1.00 96.38 87 HIS A O 1
ATOM 720 N N . GLN A 1 88 ? 2.661 21.604 2.418 1.00 94.56 88 GLN A N 1
ATOM 721 C CA . GLN A 1 88 ? 1.644 21.160 3.360 1.00 94.56 88 GLN A CA 1
ATOM 722 C C . GLN A 1 88 ? 2.092 19.832 3.970 1.00 94.56 88 GLN A C 1
ATOM 724 O O . GLN A 1 88 ? 2.401 18.882 3.250 1.00 94.56 88 GLN A O 1
ATOM 729 N N . LEU A 1 89 ? 2.123 19.765 5.302 1.00 93.44 89 LEU A N 1
ATOM 730 C CA . LEU A 1 89 ? 2.518 18.550 6.006 1.00 93.44 89 LEU A CA 1
ATOM 731 C C . LEU A 1 89 ? 1.413 17.485 5.905 1.00 93.44 89 LEU A C 1
ATOM 733 O O . LEU A 1 89 ? 0.249 17.773 6.192 1.00 93.44 89 LEU A O 1
ATOM 737 N N . SER A 1 90 ? 1.776 16.266 5.512 1.00 92.12 90 SER A N 1
ATOM 738 C CA . SER A 1 90 ? 0.862 15.124 5.490 1.00 92.12 90 SER A CA 1
ATOM 739 C C . SER A 1 90 ? 0.622 14.578 6.897 1.00 92.12 90 SER A C 1
ATOM 741 O O . SER A 1 90 ? 1.563 14.419 7.672 1.00 92.12 90 SER A O 1
ATOM 743 N N . SER A 1 91 ? -0.624 14.223 7.211 1.00 89.19 91 SER A N 1
ATOM 744 C CA . SER A 1 91 ? -0.955 13.467 8.424 1.00 89.19 91 SER A CA 1
ATOM 745 C C . SER A 1 91 ? -0.675 11.966 8.291 1.00 89.19 91 SER A C 1
ATOM 747 O O . SER A 1 91 ? -0.673 11.275 9.305 1.00 89.19 91 SER A O 1
ATOM 749 N N . THR A 1 92 ? -0.415 11.453 7.078 1.00 86.94 92 THR A N 1
ATOM 750 C CA . THR A 1 92 ? -0.225 10.014 6.819 1.00 86.94 92 THR A CA 1
ATOM 751 C C . THR A 1 92 ? 0.810 9.356 7.735 1.00 86.94 92 THR A C 1
ATOM 753 O O . THR A 1 92 ? 0.489 8.296 8.264 1.00 86.94 92 THR A O 1
ATOM 756 N N . PRO A 1 93 ? 2.005 9.935 7.984 1.00 86.75 93 PRO A N 1
ATOM 757 C CA . PRO A 1 93 ? 2.985 9.302 8.869 1.00 86.75 93 PRO A CA 1
ATOM 758 C C . PRO A 1 93 ? 2.475 9.158 10.306 1.00 86.75 93 PRO A C 1
ATOM 760 O O . PRO A 1 93 ? 2.555 8.077 10.877 1.00 86.75 93 PRO A O 1
ATOM 763 N N . ALA A 1 94 ? 1.856 10.210 10.852 1.00 85.38 94 ALA A N 1
ATOM 764 C CA . ALA A 1 94 ? 1.284 10.175 12.198 1.00 85.38 94 ALA A CA 1
ATOM 765 C C . ALA A 1 94 ? 0.118 9.177 12.301 1.00 85.38 94 ALA A C 1
ATOM 767 O O . ALA A 1 94 ? -0.002 8.458 13.290 1.00 85.38 94 ALA A O 1
ATOM 768 N N . SER A 1 95 ? -0.729 9.100 11.270 1.00 84.56 95 SER A N 1
ATOM 769 C CA . SER A 1 95 ? -1.798 8.101 11.200 1.00 84.56 95 SER A CA 1
ATOM 770 C C . SER A 1 95 ? -1.251 6.677 11.110 1.00 84.56 95 SER A C 1
ATOM 772 O O . SER A 1 95 ? -1.799 5.801 11.762 1.00 84.56 95 SER A O 1
ATOM 774 N N . ALA A 1 96 ? -0.178 6.441 10.351 1.00 83.75 96 ALA A N 1
ATOM 775 C CA . ALA A 1 96 ? 0.447 5.124 10.238 1.00 83.75 96 ALA A CA 1
ATOM 776 C C . ALA A 1 96 ? 1.080 4.670 11.564 1.00 83.75 96 ALA A C 1
ATOM 778 O O . ALA A 1 96 ? 0.905 3.523 11.957 1.00 83.75 96 ALA A O 1
ATOM 779 N N . GLU A 1 97 ? 1.753 5.573 12.283 1.00 83.69 97 GLU A N 1
ATOM 780 C CA . GLU A 1 97 ? 2.292 5.292 13.621 1.00 83.69 97 GLU A CA 1
ATOM 781 C C . GLU A 1 97 ? 1.183 4.977 14.637 1.00 83.69 97 GLU A C 1
ATOM 783 O O . GLU A 1 97 ? 1.321 4.057 15.442 1.00 83.69 97 GLU A O 1
ATOM 788 N N . ALA A 1 98 ? 0.060 5.703 14.580 1.00 81.75 98 ALA A N 1
ATOM 789 C CA . ALA A 1 98 ? -1.109 5.435 15.418 1.00 81.75 98 ALA A CA 1
ATOM 790 C C . ALA A 1 98 ? -1.854 4.147 15.021 1.00 81.75 98 ALA A C 1
ATOM 792 O O . ALA A 1 98 ? -2.498 3.529 15.865 1.00 81.75 98 ALA A O 1
ATOM 793 N N . ALA A 1 99 ? -1.756 3.736 13.755 1.00 78.31 99 ALA A N 1
ATOM 794 C CA . ALA A 1 99 ? -2.406 2.551 13.202 1.00 78.31 99 ALA A CA 1
ATOM 795 C C . ALA A 1 99 ? -1.646 1.240 13.472 1.00 78.31 99 ALA A C 1
ATOM 797 O O . ALA A 1 99 ? -1.992 0.218 12.887 1.00 78.31 99 ALA A O 1
ATOM 798 N N . CYS A 1 100 ? -0.656 1.221 14.375 1.00 62.62 100 CYS A N 1
ATOM 799 C CA . CYS A 1 100 ? -0.006 -0.005 14.865 1.00 62.62 100 CYS A CA 1
ATOM 800 C C . CYS A 1 100 ? -0.938 -0.872 15.748 1.00 62.62 100 CYS A C 1
ATOM 802 O O . CYS A 1 100 ? -0.551 -1.341 16.820 1.00 62.62 100 CYS A O 1
ATOM 804 N N . SER A 1 101 ? -2.178 -1.085 15.317 1.00 70.81 101 SER A N 1
ATOM 805 C CA . SER A 1 101 ? -3.072 -2.114 15.834 1.00 70.81 101 SER A CA 1
ATOM 806 C C . SER A 1 101 ? -2.902 -3.390 15.018 1.00 70.81 101 SER A C 1
ATOM 808 O O . SER A 1 101 ? -2.694 -3.347 13.810 1.00 70.81 101 SER A O 1
ATOM 810 N N . TYR A 1 102 ? -2.984 -4.532 15.692 1.00 82.88 102 TYR A N 1
ATOM 811 C CA . TYR A 1 102 ? -3.021 -5.836 15.043 1.00 82.88 102 TYR A CA 1
ATOM 812 C C . TYR A 1 102 ? -4.241 -5.922 14.113 1.00 82.88 102 TYR A C 1
ATOM 814 O O . TYR A 1 102 ? -5.365 -5.693 14.565 1.00 82.88 102 TYR A O 1
ATOM 822 N N . ASP A 1 103 ? -4.026 -6.247 12.838 1.00 85.31 103 ASP A N 1
ATOM 823 C CA . ASP A 1 103 ? -5.115 -6.462 11.884 1.00 85.31 103 ASP A CA 1
ATOM 824 C C . ASP A 1 103 ? -5.780 -7.811 12.175 1.00 85.31 103 ASP A C 1
ATOM 826 O O . ASP A 1 103 ? -5.187 -8.866 11.949 1.00 85.31 103 ASP A O 1
ATOM 830 N N . LEU A 1 104 ? -7.009 -7.773 12.698 1.00 90.06 104 LEU A N 1
ATOM 831 C CA . LEU A 1 104 ? -7.772 -8.978 13.023 1.00 90.06 104 LEU A CA 1
ATOM 832 C C . LEU A 1 104 ? -8.142 -9.732 11.746 1.00 90.06 104 LEU A C 1
ATOM 834 O O . LEU A 1 104 ? -8.808 -9.188 10.858 1.00 90.06 104 LEU A O 1
ATOM 838 N N . ASP A 1 105 ? -7.780 -11.009 11.684 1.00 91.94 105 ASP A N 1
ATOM 839 C CA . ASP A 1 105 ? -8.211 -11.872 10.597 1.00 91.94 105 ASP A CA 1
ATOM 840 C C . ASP A 1 105 ? -9.653 -12.386 10.814 1.00 91.94 105 ASP A C 1
ATOM 842 O O . ASP A 1 105 ? -10.372 -12.014 11.755 1.00 91.94 105 ASP A O 1
ATOM 846 N N . ALA A 1 106 ? -10.130 -13.237 9.903 1.00 94.56 106 ALA A N 1
ATOM 847 C CA . ALA A 1 106 ? -11.476 -13.798 9.997 1.00 94.56 106 ALA A CA 1
ATOM 848 C C . ALA A 1 106 ? -11.671 -14.677 11.248 1.00 94.56 106 ALA A C 1
ATOM 850 O O . ALA A 1 106 ? -12.760 -14.686 11.832 1.00 94.56 106 ALA A O 1
ATOM 851 N N . THR A 1 107 ? -10.628 -15.400 11.656 1.00 97.12 107 THR A N 1
ATOM 852 C CA . THR A 1 107 ? -10.620 -16.269 12.835 1.00 97.12 107 THR A CA 1
ATOM 853 C C . THR A 1 107 ? -10.678 -15.429 14.101 1.00 97.12 107 THR A C 1
ATOM 855 O O . THR A 1 107 ? -11.549 -15.656 14.945 1.00 97.12 107 THR A O 1
ATOM 858 N N . ASP A 1 108 ? -9.822 -14.414 14.197 1.00 94.75 108 ASP A N 1
ATOM 859 C CA . ASP A 1 108 ? -9.762 -13.487 15.325 1.00 94.75 108 ASP A CA 1
ATOM 860 C C . ASP A 1 108 ? -11.101 -12.775 15.506 1.00 94.75 108 ASP A C 1
ATOM 862 O O . ASP A 1 108 ? -11.666 -12.728 16.601 1.00 94.75 108 ASP A O 1
ATOM 866 N N . THR A 1 109 ? -11.672 -12.298 14.399 1.00 95.06 109 THR A N 1
ATOM 867 C CA . THR A 1 109 ? -12.973 -11.629 14.383 1.00 95.06 109 THR A CA 1
ATOM 868 C C . THR A 1 109 ? -14.094 -12.558 14.852 1.00 95.06 109 THR A C 1
ATOM 870 O O . THR A 1 109 ? -14.979 -12.142 15.607 1.00 95.06 109 THR A O 1
ATOM 873 N N . ALA A 1 110 ? -14.099 -13.818 14.407 1.00 96.88 110 ALA A N 1
ATOM 874 C CA . ALA A 1 110 ? -15.108 -14.795 14.810 1.00 96.88 110 ALA A CA 1
ATOM 875 C C . ALA A 1 110 ? -15.001 -15.131 16.303 1.00 96.88 110 ALA A C 1
ATOM 877 O O . ALA A 1 110 ? -16.011 -15.138 17.015 1.00 96.88 110 ALA A O 1
ATOM 878 N N . TRP A 1 111 ? -13.779 -15.351 16.786 1.00 97.00 111 TRP A N 1
ATOM 879 C CA . TRP A 1 111 ? -13.508 -15.608 18.194 1.00 97.00 111 TRP A CA 1
ATOM 880 C C . TRP A 1 111 ? -13.919 -14.424 19.077 1.00 97.00 111 TRP A C 1
ATOM 882 O O . TRP A 1 111 ? -14.648 -14.611 20.056 1.00 97.00 111 TRP A O 1
ATOM 892 N N . LEU A 1 112 ? -13.540 -13.201 18.695 1.00 96.50 112 LEU A N 1
ATOM 893 C CA . LEU A 1 112 ? -13.871 -11.981 19.428 1.00 96.50 112 LEU A CA 1
ATOM 894 C C . LEU A 1 112 ? -15.387 -11.789 19.536 1.00 96.50 112 LEU A C 1
ATOM 896 O O . LEU A 1 112 ? -15.893 -11.479 20.614 1.00 96.50 112 LEU A O 1
ATOM 900 N N . LYS A 1 113 ? -16.133 -12.038 18.451 1.00 96.69 113 LYS A N 1
ATOM 901 C CA . LYS A 1 113 ? -17.605 -11.985 18.446 1.00 96.69 113 LYS A CA 1
ATOM 902 C C . LYS A 1 113 ? -18.222 -12.980 19.425 1.00 96.69 113 LYS A C 1
ATOM 904 O O . LYS A 1 113 ? -19.107 -12.598 20.191 1.00 96.69 113 LYS A O 1
ATOM 909 N N . LEU A 1 114 ? -17.761 -14.233 19.420 1.00 97.62 114 LEU A N 1
ATOM 910 C CA . LEU A 1 114 ? -18.272 -15.264 20.326 1.00 97.62 114 LEU A CA 1
ATOM 911 C C . LEU A 1 114 ? -17.997 -14.898 21.788 1.00 97.62 114 LEU A C 1
ATOM 913 O O . LEU A 1 114 ? -18.907 -14.915 22.616 1.00 97.62 114 LEU A O 1
ATOM 917 N N . LEU A 1 115 ? -16.761 -14.498 22.092 1.00 97.50 115 LEU A N 1
ATOM 918 C CA . LEU A 1 115 ? -16.369 -14.084 23.434 1.00 97.50 115 LEU A CA 1
ATOM 919 C C . LEU A 1 115 ? -17.201 -12.890 23.915 1.00 97.50 115 LEU A C 1
ATOM 921 O O . LEU A 1 115 ? -17.697 -12.886 25.041 1.00 97.50 115 LEU A O 1
ATOM 925 N N . ASN A 1 116 ? -17.394 -11.889 23.062 1.00 97.94 116 ASN A N 1
ATOM 926 C CA . ASN A 1 116 ? -18.199 -10.717 23.377 1.00 97.94 116 ASN A CA 1
ATOM 927 C C . ASN A 1 116 ? -19.678 -11.055 23.605 1.00 97.94 116 ASN A C 1
ATOM 929 O O . ASN A 1 116 ? -20.297 -10.472 24.496 1.00 97.94 116 ASN A O 1
ATOM 933 N N . ALA A 1 117 ? -20.233 -12.036 22.891 1.00 97.25 117 ALA A N 1
ATOM 934 C CA . ALA A 1 117 ? -21.586 -12.531 23.142 1.00 97.25 117 ALA A CA 1
ATOM 935 C C . ALA A 1 117 ? -21.718 -13.222 24.515 1.00 97.25 117 ALA A C 1
ATOM 937 O O . ALA A 1 117 ? -22.726 -13.048 25.203 1.00 97.25 117 ALA A O 1
ATOM 938 N N . GLU A 1 118 ? -20.707 -13.982 24.948 1.00 97.38 118 GLU A N 1
ATOM 939 C CA . GLU A 1 118 ? -20.657 -14.551 26.306 1.00 97.38 118 GLU A CA 1
ATOM 940 C C . GLU A 1 118 ? -20.532 -13.455 27.374 1.00 97.38 118 GLU A C 1
ATOM 942 O O . GLU A 1 118 ? -21.256 -13.454 28.372 1.00 97.38 118 GLU A O 1
ATOM 947 N N . ARG A 1 119 ? -19.658 -12.466 27.149 1.00 97.44 119 ARG A N 1
ATOM 948 C CA . ARG A 1 119 ? -19.471 -11.325 28.059 1.00 97.44 119 ARG A CA 1
ATOM 949 C C . ARG A 1 119 ? -20.750 -10.515 28.220 1.00 97.44 119 ARG A C 1
ATOM 951 O O . ARG A 1 119 ? -21.110 -10.204 29.351 1.00 97.44 119 ARG A O 1
ATOM 958 N N . ALA A 1 120 ? -21.451 -10.235 27.124 1.00 97.19 120 ALA A N 1
ATOM 959 C CA . ALA A 1 120 ? -22.713 -9.507 27.144 1.00 97.19 120 ALA A CA 1
ATOM 960 C C . ALA A 1 120 ? -23.785 -10.251 27.956 1.00 97.19 120 ALA A C 1
ATOM 962 O O . ALA A 1 120 ? -24.444 -9.642 28.797 1.00 97.19 120 ALA A O 1
ATOM 963 N N . ARG A 1 121 ? -23.906 -11.577 27.789 1.00 96.69 121 ARG A N 1
ATOM 964 C C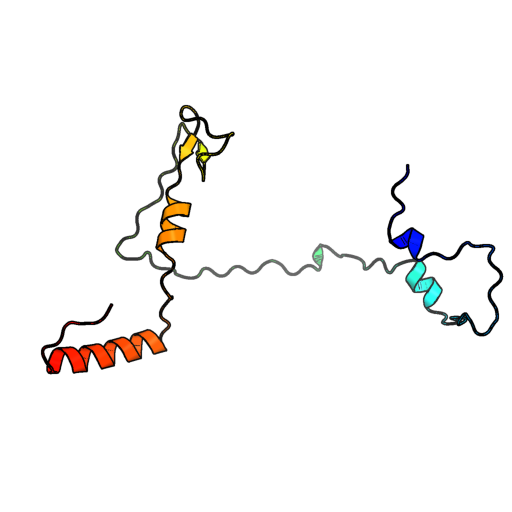A . ARG A 1 121 ? -24.806 -12.410 28.611 1.00 96.69 121 ARG A CA 1
ATOM 965 C C . ARG A 1 121 ? -24.443 -12.393 30.095 1.00 96.69 121 ARG A C 1
ATOM 967 O O . ARG A 1 121 ? -25.329 -12.463 30.938 1.00 96.69 121 ARG A O 1
ATOM 974 N N . ALA A 1 122 ? -23.159 -12.256 30.410 1.00 96.62 122 ALA A N 1
ATOM 975 C CA . ALA A 1 122 ? -22.663 -12.099 31.773 1.00 96.62 122 ALA A CA 1
ATOM 976 C C . ALA A 1 122 ? -22.708 -10.644 32.296 1.00 96.62 122 ALA A C 1
ATOM 978 O O . ALA A 1 122 ? -22.147 -10.369 33.356 1.00 96.62 122 ALA A O 1
ATOM 979 N N . GLY A 1 123 ? -23.314 -9.701 31.561 1.00 96.50 123 GLY A N 1
ATOM 980 C CA . GLY A 1 123 ? -23.391 -8.286 31.945 1.00 96.50 123 GLY A CA 1
ATOM 981 C C . GLY A 1 123 ? -22.047 -7.544 31.918 1.00 96.50 123 GLY A C 1
ATOM 982 O O . GLY A 1 123 ? -21.901 -6.510 32.566 1.00 96.50 123 GLY A O 1
ATOM 983 N N . LYS A 1 124 ? -21.043 -8.071 31.208 1.00 96.56 124 LYS A N 1
ATOM 984 C CA . LYS A 1 124 ? -19.710 -7.468 31.075 1.00 96.56 124 LYS A CA 1
ATOM 985 C C . LYS A 1 124 ? -19.599 -6.611 29.814 1.00 96.56 124 LYS A C 1
ATOM 987 O O . LYS A 1 124 ? -20.256 -6.862 28.808 1.00 96.56 124 LYS A O 1
ATOM 992 N N . ILE A 1 125 ? -18.689 -5.640 29.866 1.00 95.81 125 ILE A N 1
ATOM 993 C CA . ILE A 1 125 ? -18.346 -4.763 28.739 1.00 95.81 125 ILE A CA 1
ATOM 994 C C . ILE A 1 125 ? -17.649 -5.568 27.624 1.00 95.81 125 ILE A C 1
ATOM 996 O O . ILE A 1 125 ? -16.872 -6.498 27.898 1.00 95.81 125 ILE A O 1
ATOM 1000 N N . LEU A 1 126 ? -17.954 -5.189 26.380 1.00 94.31 126 LEU A N 1
ATOM 1001 C CA . LEU A 1 126 ? -17.393 -5.727 25.140 1.00 94.31 126 LEU A CA 1
ATOM 1002 C C . LEU A 1 126 ? -15.910 -5.354 24.996 1.00 94.31 126 LEU A C 1
ATOM 1004 O O . LEU A 1 126 ? -15.492 -4.268 25.389 1.00 94.31 126 LEU A O 1
ATOM 1008 N N . LEU A 1 127 ? -15.127 -6.259 24.422 1.00 90.25 127 LEU A N 1
ATOM 1009 C CA . LEU A 1 127 ? -13.735 -6.033 24.043 1.00 90.25 127 LEU A CA 1
ATOM 1010 C C . LEU A 1 127 ? -13.671 -5.464 22.619 1.00 90.25 127 LEU A C 1
ATOM 1012 O O . LEU A 1 127 ? -14.463 -5.883 21.768 1.00 90.25 127 LEU A O 1
ATOM 1016 N N . THR A 1 128 ? -12.750 -4.524 22.398 1.00 79.75 128 THR A N 1
ATOM 1017 C CA . THR A 1 128 ? -12.442 -3.888 21.105 1.00 79.75 128 THR A CA 1
ATOM 1018 C C . THR A 1 128 ? -11.152 -4.431 20.530 1.00 79.75 128 THR A C 1
ATOM 1020 O O . THR A 1 128 ? -10.202 -4.559 21.338 1.00 79.75 128 THR A O 1
#

Radius of gyration: 31.81 Å; chains: 1; bounding box: 79×58×61 Å

Secondary structure (DSSP, 8-state):
-----HHHHSSPPTT----TTS------TTHHHHHT-------GGGSPPPP------PPPTT-------SSSEEESS--TT--TTTEEE-SHHHHHHHT-S----HHHHHHHHHHHHHHHHTTPPPP-

Foldseek 3Di:
DDDQPVVNVPDDDPPDDDDPVRDDDDPDPCPVVVVVPDPDPPPVVPDDDDDDDDDDDDAPPPDDDDDDDPQADEDADPDPPDDPRHYDHDCVVVVVVVPPDDDQDPVNVVVLVVVQVVCVVVVHDRDD

pLDDT: mean 82.76, std 13.29, range [44.69, 97.94]

InterPro domains:
  IPR019542 Enhancer of polycomb-like, N-terminal [PF10513] (41-123)
  IPR050701 Histone Modification Regulator [PTHR13793] (3-122)

Organism: Operophtera brumata (NCBI:txid104452)